Protein AF-A0A371HAI3-F1 (afdb_monomer_lite)

Structure (mmCIF, N/CA/C/O backbone):
data_AF-A0A371HAI3-F1
#
_entry.id   AF-A0A371HAI3-F1
#
loop_
_atom_site.group_PDB
_atom_site.id
_atom_site.type_symbol
_atom_site.label_atom_id
_atom_site.label_alt_id
_atom_site.label_comp_id
_atom_site.label_asym_id
_atom_site.label_entity_id
_atom_site.label_seq_id
_atom_site.pdbx_PDB_ins_code
_atom_site.Cartn_x
_atom_site.Cartn_y
_atom_site.Cartn_z
_atom_site.occupancy
_atom_site.B_iso_or_equiv
_atom_site.auth_seq_id
_atom_site.auth_comp_id
_atom_site.auth_asym_id
_atom_site.auth_atom_id
_atom_site.pdbx_PDB_model_num
ATOM 1 N N . MET A 1 1 ? 4.760 -10.031 -5.262 1.00 70.12 1 MET A N 1
ATOM 2 C CA . MET A 1 1 ? 5.614 -10.524 -6.357 1.00 70.12 1 MET A CA 1
ATOM 3 C C . MET A 1 1 ? 6.329 -11.767 -5.871 1.00 70.12 1 MET A C 1
ATOM 5 O O . MET A 1 1 ? 6.847 -11.722 -4.763 1.00 70.12 1 MET A O 1
ATOM 9 N N . TYR A 1 2 ? 6.320 -12.863 -6.625 1.00 81.19 2 TYR A N 1
ATOM 10 C CA . TYR A 1 2 ? 7.180 -14.003 -6.314 1.00 81.19 2 TYR A CA 1
ATOM 11 C C . TYR A 1 2 ? 8.569 -13.732 -6.906 1.00 81.19 2 TYR A C 1
ATOM 13 O O . TYR A 1 2 ? 8.657 -13.249 -8.032 1.00 81.19 2 TYR A O 1
ATOM 21 N N . LEU A 1 3 ? 9.647 -13.988 -6.159 1.00 77.94 3 LEU A N 1
ATOM 22 C CA . LEU A 1 3 ? 11.020 -13.666 -6.589 1.00 77.94 3 LEU A CA 1
ATOM 23 C C . LEU A 1 3 ? 11.394 -14.332 -7.924 1.00 77.94 3 LEU A C 1
ATOM 25 O O . LEU A 1 3 ? 12.112 -13.737 -8.721 1.00 77.94 3 LEU A O 1
ATOM 29 N N . LEU A 1 4 ? 10.844 -15.517 -8.210 1.00 83.44 4 LEU A N 1
ATOM 30 C CA . LEU A 1 4 ? 11.064 -16.219 -9.479 1.00 83.44 4 LEU A CA 1
ATOM 31 C C . LEU A 1 4 ? 10.358 -15.557 -10.675 1.00 83.44 4 LEU A C 1
ATOM 33 O O . LEU A 1 4 ? 10.695 -15.860 -11.810 1.00 83.44 4 LEU A O 1
ATOM 37 N N . ASP A 1 5 ? 9.401 -14.654 -10.440 1.00 84.69 5 ASP A N 1
ATOM 38 C CA . ASP A 1 5 ? 8.728 -13.890 -11.496 1.00 84.69 5 ASP A CA 1
ATOM 39 C C . ASP A 1 5 ? 9.457 -12.576 -11.833 1.00 84.69 5 ASP A C 1
ATOM 41 O O . ASP A 1 5 ? 9.047 -11.867 -12.751 1.00 84.69 5 ASP A O 1
ATOM 45 N N . ALA A 1 6 ? 10.533 -12.228 -11.114 1.00 83.75 6 ALA A N 1
ATOM 46 C CA . ALA A 1 6 ? 11.291 -10.993 -11.337 1.00 83.75 6 ALA A CA 1
ATOM 47 C C . ALA A 1 6 ? 11.880 -10.910 -12.745 1.00 83.75 6 ALA A C 1
ATOM 49 O O . ALA A 1 6 ? 11.759 -9.877 -13.408 1.00 83.75 6 ALA A O 1
ATOM 50 N N . ASN A 1 7 ? 12.398 -12.023 -13.259 1.00 82.25 7 ASN A N 1
ATOM 51 C CA . ASN A 1 7 ? 12.908 -12.125 -14.625 1.00 82.25 7 ASN A CA 1
ATOM 52 C C . ASN A 1 7 ? 11.844 -11.835 -15.707 1.00 82.25 7 ASN A C 1
ATOM 54 O O . ASN A 1 7 ? 12.199 -11.391 -16.793 1.00 82.25 7 ASN A O 1
ATOM 58 N N . LYS A 1 8 ? 10.546 -12.013 -15.420 1.00 84.81 8 LYS A N 1
ATOM 59 C CA . LYS A 1 8 ? 9.439 -11.697 -16.347 1.00 84.81 8 LYS A CA 1
ATOM 60 C C . LYS A 1 8 ? 9.171 -10.196 -16.468 1.00 84.81 8 LYS A C 1
ATOM 62 O O . LYS A 1 8 ? 8.421 -9.777 -17.341 1.00 84.81 8 LYS A O 1
ATOM 67 N N . THR A 1 9 ? 9.769 -9.390 -15.592 1.00 82.50 9 THR A N 1
ATOM 68 C CA . THR A 1 9 ? 9.706 -7.920 -15.623 1.00 82.50 9 THR A CA 1
ATOM 69 C C . THR A 1 9 ? 10.972 -7.294 -16.207 1.00 82.50 9 THR A C 1
ATOM 71 O O . THR A 1 9 ? 11.226 -6.106 -16.003 1.00 82.50 9 THR A O 1
ATOM 74 N N . ALA A 1 10 ? 11.788 -8.099 -16.893 1.00 84.81 10 ALA A N 1
ATOM 75 C CA . ALA A 1 10 ? 13.040 -7.646 -17.461 1.00 84.81 10 ALA A CA 1
ATOM 76 C C . ALA A 1 10 ? 12.828 -6.591 -18.560 1.00 84.81 10 ALA A C 1
ATOM 78 O O . ALA A 1 10 ? 11.934 -6.719 -19.396 1.00 84.81 10 ALA A O 1
ATOM 79 N N . PHE A 1 11 ? 13.676 -5.566 -18.570 1.00 84.06 11 PHE A N 1
ATOM 80 C CA . PHE A 1 11 ? 13.732 -4.542 -19.605 1.00 84.06 11 PHE A CA 1
ATOM 81 C C . PHE A 1 11 ? 15.179 -4.300 -20.037 1.00 84.06 11 PHE A C 1
ATOM 83 O O . PHE A 1 11 ? 16.123 -4.431 -19.253 1.00 84.06 11 PHE A O 1
ATOM 90 N N . MET A 1 12 ? 15.354 -3.953 -21.309 1.00 87.62 12 MET A N 1
ATOM 91 C CA . MET A 1 12 ? 16.659 -3.606 -21.861 1.00 87.62 12 MET A CA 1
ATOM 92 C C . MET A 1 12 ? 16.926 -2.124 -21.595 1.00 87.62 12 MET A C 1
ATOM 94 O O . MET A 1 12 ? 16.138 -1.270 -21.996 1.00 87.62 12 MET A O 1
ATOM 98 N N . ALA A 1 13 ? 18.031 -1.819 -20.921 1.00 81.81 13 ALA A N 1
ATOM 99 C CA . ALA A 1 13 ? 18.661 -0.508 -21.030 1.00 81.81 13 ALA A CA 1
ATOM 100 C C . ALA A 1 13 ? 19.767 -0.604 -22.091 1.00 81.81 13 ALA A C 1
ATOM 102 O O . ALA A 1 13 ? 20.131 -1.711 -22.480 1.00 81.81 13 ALA A O 1
ATOM 103 N N . ASN A 1 14 ? 20.298 0.524 -22.569 1.00 82.44 14 ASN A N 1
ATOM 104 C CA . ASN A 1 14 ? 21.356 0.563 -23.589 1.00 82.44 14 ASN A CA 1
ATOM 105 C C . ASN A 1 14 ? 22.572 -0.299 -23.166 1.00 82.44 14 ASN A C 1
ATOM 107 O O . ASN A 1 14 ? 23.460 0.182 -22.465 1.00 82.44 14 ASN A O 1
ATOM 111 N N . GLY A 1 15 ? 22.586 -1.580 -23.553 1.00 83.00 15 GLY A N 1
ATOM 112 C CA . GLY A 1 15 ? 23.526 -2.604 -23.089 1.00 83.00 15 GLY A CA 1
ATOM 113 C C . GLY A 1 15 ? 22.862 -3.693 -22.220 1.00 83.00 15 GLY A C 1
ATOM 114 O O . GLY A 1 15 ? 22.339 -4.662 -22.772 1.00 83.00 15 GLY A O 1
ATOM 115 N N . PRO A 1 16 ? 22.930 -3.614 -20.878 1.00 87.88 16 PRO A N 1
ATOM 116 C CA . PRO A 1 16 ? 22.494 -4.693 -19.988 1.00 87.88 16 PRO A CA 1
ATOM 117 C C . PRO A 1 16 ? 20.967 -4.815 -19.839 1.00 87.88 16 PRO A C 1
ATOM 119 O O . PRO A 1 16 ? 20.214 -3.841 -19.896 1.00 87.88 16 PRO A O 1
ATOM 122 N N . THR A 1 17 ? 20.513 -6.047 -19.590 1.00 87.75 17 THR A N 1
ATOM 123 C CA . THR A 1 17 ? 19.120 -6.348 -19.229 1.00 87.75 17 THR A CA 1
ATOM 124 C C . THR A 1 17 ? 18.954 -6.245 -17.717 1.00 87.75 17 THR A C 1
ATOM 126 O O . THR A 1 17 ? 19.647 -6.932 -16.967 1.00 87.75 17 THR A O 1
ATOM 129 N N . TYR A 1 18 ? 18.021 -5.410 -17.271 1.00 86.44 18 TYR A N 1
ATOM 130 C CA . TYR A 1 18 ? 17.678 -5.243 -15.862 1.00 86.44 18 TYR A CA 1
ATOM 131 C C . TYR A 1 18 ? 16.330 -5.878 -15.569 1.00 86.44 18 TYR A C 1
ATOM 133 O O . TYR A 1 18 ? 15.469 -5.938 -16.438 1.00 86.44 18 TYR A O 1
ATOM 141 N N . TYR A 1 19 ? 16.124 -6.314 -14.333 1.00 87.75 19 TYR A N 1
ATOM 142 C CA . TYR A 1 19 ? 14.827 -6.763 -13.840 1.00 87.75 19 TYR A CA 1
ATOM 143 C C . TYR A 1 19 ? 14.497 -6.049 -12.535 1.00 87.75 19 TYR A C 1
ATOM 145 O O . TYR A 1 19 ? 15.389 -5.657 -11.779 1.00 87.75 19 TYR A O 1
ATOM 153 N N . TYR A 1 20 ? 13.209 -5.881 -12.255 1.00 86.06 20 TYR A N 1
ATOM 154 C CA . TYR A 1 20 ? 12.789 -5.281 -11.002 1.00 86.06 20 TYR A CA 1
ATOM 155 C C . TYR A 1 20 ? 12.765 -6.329 -9.885 1.00 86.06 20 TYR A C 1
ATOM 157 O O . TYR A 1 20 ? 12.098 -7.356 -9.989 1.00 86.06 20 TYR A O 1
ATOM 165 N N . GLN A 1 21 ? 13.474 -6.052 -8.789 1.00 82.50 21 GLN A N 1
ATOM 166 C CA . GLN A 1 21 ? 13.442 -6.885 -7.580 1.00 82.50 21 GLN A CA 1
ATOM 167 C C . GLN A 1 21 ? 12.112 -6.751 -6.816 1.00 82.50 21 GLN A C 1
ATOM 169 O O . GLN A 1 21 ? 11.687 -7.670 -6.118 1.00 82.50 21 GLN A O 1
ATOM 174 N N . TYR A 1 22 ? 11.441 -5.609 -6.975 1.00 83.12 22 TYR A N 1
ATOM 175 C CA . TYR A 1 22 ? 10.151 -5.294 -6.366 1.00 83.12 22 TYR A CA 1
ATOM 176 C C . TYR A 1 22 ? 9.140 -4.897 -7.439 1.00 83.12 22 TYR A C 1
ATOM 178 O O . TYR A 1 22 ? 9.513 -4.496 -8.535 1.00 83.12 22 TYR A O 1
ATOM 186 N N . MET A 1 23 ? 7.848 -4.976 -7.122 1.00 87.88 23 MET A N 1
ATOM 187 C CA . MET A 1 23 ? 6.782 -4.595 -8.054 1.00 87.88 23 MET A CA 1
ATOM 188 C C . MET A 1 23 ? 6.984 -3.142 -8.534 1.00 87.88 23 MET A C 1
ATOM 190 O O . MET A 1 23 ? 6.943 -2.222 -7.718 1.00 87.88 23 MET A O 1
ATOM 194 N N . SER A 1 24 ? 7.192 -2.925 -9.835 1.00 83.44 24 SER A N 1
ATOM 195 C CA . SER A 1 24 ? 7.328 -1.581 -10.414 1.00 83.44 24 SER A CA 1
ATOM 196 C C . SER A 1 24 ? 5.960 -0.959 -10.698 1.00 83.44 24 SER A C 1
ATOM 198 O O . SER A 1 24 ? 5.017 -1.665 -11.040 1.00 83.44 24 SER A O 1
ATOM 200 N N . PHE A 1 25 ? 5.837 0.368 -10.599 1.00 78.38 25 PHE A N 1
ATOM 201 C CA . PHE A 1 25 ? 4.552 1.085 -10.689 1.00 78.38 25 PHE A CA 1
ATOM 202 C C . PHE A 1 25 ? 3.790 0.920 -12.018 1.00 78.38 25 PHE A C 1
ATOM 204 O O . PHE A 1 25 ? 2.592 1.184 -12.065 1.00 78.38 25 PHE A O 1
ATOM 211 N N . GLY A 1 26 ? 4.453 0.464 -13.085 1.00 82.19 26 GLY A N 1
ATOM 212 C CA . GLY A 1 26 ? 3.850 0.263 -14.408 1.00 82.19 26 GLY A CA 1
ATOM 213 C C . GLY A 1 26 ? 3.098 -1.061 -14.594 1.00 82.19 26 GLY A C 1
ATOM 214 O O . GLY A 1 26 ? 2.501 -1.277 -15.648 1.00 82.19 26 GLY A O 1
ATOM 215 N N . LEU A 1 27 ? 3.115 -1.970 -13.613 1.00 84.62 27 LEU A N 1
ATOM 216 C CA . LEU A 1 27 ? 2.431 -3.261 -13.727 1.00 84.62 27 LEU A CA 1
ATOM 217 C C . LEU A 1 27 ? 0.941 -3.143 -13.352 1.00 84.62 27 LEU A C 1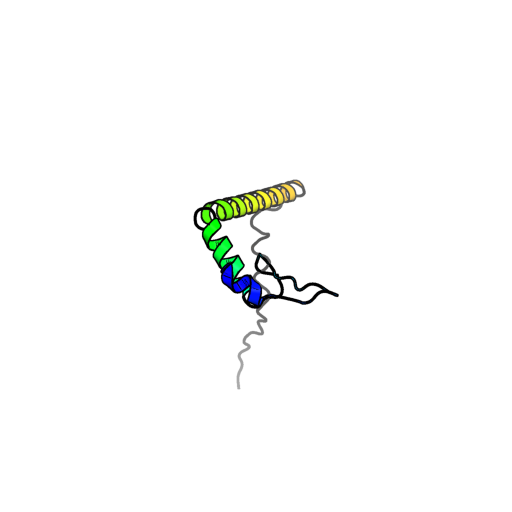
ATOM 219 O O . LEU A 1 27 ? 0.579 -2.603 -12.306 1.00 84.62 27 LEU A O 1
ATOM 223 N N . LYS A 1 28 ? 0.061 -3.740 -14.167 1.00 86.94 28 LYS A N 1
ATOM 224 C CA . LYS A 1 28 ? -1.412 -3.681 -14.008 1.00 86.94 28 LYS A CA 1
ATOM 225 C C . LYS A 1 28 ? -1.928 -4.170 -12.646 1.00 86.94 28 LYS A C 1
ATOM 227 O O . LYS A 1 28 ? -3.007 -3.790 -12.210 1.00 86.94 28 LYS A O 1
ATOM 232 N N . ASN A 1 29 ? -1.172 -5.033 -11.977 1.00 84.50 29 ASN A N 1
ATOM 233 C CA . ASN A 1 29 ? -1.528 -5.684 -10.715 1.00 84.50 29 ASN A CA 1
ATOM 234 C C . ASN A 1 29 ? -0.903 -5.017 -9.474 1.00 84.50 29 ASN A C 1
ATOM 236 O O . ASN A 1 29 ? -1.085 -5.516 -8.358 1.00 84.50 29 ASN A O 1
ATOM 240 N N . VAL A 1 30 ? -0.182 -3.903 -9.633 1.00 87.88 30 VAL A N 1
ATOM 241 C CA . VAL A 1 30 ? 0.499 -3.209 -8.526 1.00 87.88 30 VAL A CA 1
ATOM 242 C C . VAL A 1 30 ? -0.478 -2.703 -7.487 1.00 87.88 30 VAL A C 1
ATOM 244 O O . VAL A 1 30 ? -0.272 -2.970 -6.306 1.00 87.88 30 VAL A O 1
ATOM 247 N N . GLY A 1 31 ? -1.560 -2.049 -7.915 1.00 88.31 31 GLY A N 1
ATOM 248 C CA . GLY A 1 31 ? -2.563 -1.500 -7.001 1.00 88.31 31 GLY A CA 1
ATOM 249 C C . GLY A 1 31 ? -3.129 -2.572 -6.071 1.00 88.31 31 GLY A C 1
ATOM 250 O O . GLY A 1 31 ? -3.040 -2.445 -4.854 1.00 88.31 31 GLY A O 1
ATOM 251 N N . ALA A 1 32 ? -3.595 -3.686 -6.639 1.00 90.19 32 ALA A N 1
ATOM 252 C CA . ALA A 1 32 ? -4.140 -4.802 -5.867 1.00 90.19 32 ALA A CA 1
ATOM 253 C C . ALA A 1 32 ? -3.091 -5.482 -4.965 1.00 90.19 32 ALA A C 1
ATOM 255 O O . ALA A 1 32 ? -3.402 -5.909 -3.854 1.00 90.19 32 ALA A O 1
ATOM 256 N N . THR A 1 33 ? -1.840 -5.590 -5.425 1.00 90.00 33 THR A N 1
ATOM 257 C CA . THR A 1 33 ? -0.753 -6.199 -4.639 1.00 90.00 33 THR A CA 1
ATOM 258 C C . THR A 1 33 ? -0.381 -5.328 -3.443 1.00 90.00 33 THR A C 1
ATOM 260 O O . THR A 1 33 ? -0.210 -5.842 -2.339 1.00 90.00 33 THR A O 1
ATOM 263 N N . TYR A 1 34 ? -0.285 -4.015 -3.650 1.00 87.81 34 TYR A N 1
ATOM 264 C CA . TYR A 1 34 ? 0.027 -3.055 -2.600 1.00 87.81 34 TYR A CA 1
ATOM 265 C C . TYR A 1 34 ? -1.115 -2.933 -1.594 1.00 87.81 34 TYR A C 1
ATOM 267 O O . TYR A 1 34 ? -0.865 -2.978 -0.396 1.00 87.81 34 TYR A O 1
ATOM 275 N N . GLN A 1 35 ? -2.362 -2.874 -2.070 1.00 89.69 35 GLN A N 1
ATOM 276 C CA . GLN A 1 35 ? -3.548 -2.907 -1.214 1.00 89.69 35 GLN A CA 1
ATOM 277 C C . GLN A 1 35 ? -3.538 -4.144 -0.316 1.00 89.69 35 GLN A C 1
ATOM 279 O O . GLN A 1 35 ? -3.525 -3.995 0.894 1.00 89.69 35 GLN A O 1
ATOM 284 N N . ARG A 1 36 ? -3.389 -5.355 -0.873 1.00 90.44 36 ARG A N 1
ATOM 285 C CA . ARG A 1 36 ? -3.309 -6.590 -0.070 1.00 90.44 36 ARG A CA 1
ATOM 286 C C . ARG A 1 36 ? -2.150 -6.599 0.929 1.00 90.44 36 ARG A C 1
ATOM 288 O O . ARG A 1 36 ? -2.274 -7.195 1.997 1.00 90.44 36 ARG A O 1
ATOM 295 N N . LEU A 1 37 ? -1.004 -6.012 0.579 1.00 87.50 37 LEU A N 1
ATOM 296 C CA . LEU A 1 37 ? 0.131 -5.891 1.495 1.00 87.50 37 LEU A CA 1
ATOM 297 C C . LEU A 1 37 ? -0.205 -4.942 2.646 1.00 87.50 37 LEU A C 1
ATOM 299 O O . LEU A 1 37 ? 0.008 -5.294 3.802 1.00 87.50 37 LEU A O 1
ATOM 303 N N . MET A 1 38 ? -0.762 -3.775 2.332 1.00 83.94 38 MET A N 1
ATOM 304 C CA . MET A 1 38 ? -1.167 -2.793 3.331 1.00 83.94 38 MET A CA 1
ATOM 305 C C . MET A 1 38 ? -2.297 -3.311 4.212 1.00 83.94 38 MET A C 1
ATOM 307 O O . MET A 1 38 ? -2.237 -3.143 5.427 1.00 83.94 38 MET A O 1
ATOM 311 N N . ASP A 1 39 ? -3.247 -4.043 3.640 1.00 86.12 39 ASP A N 1
ATOM 312 C CA . ASP A 1 39 ? -4.303 -4.712 4.387 1.00 86.12 39 ASP A CA 1
ATOM 313 C C . ASP A 1 39 ? -3.714 -5.682 5.409 1.00 86.12 39 ASP A C 1
ATOM 315 O O . ASP A 1 39 ? -4.170 -5.682 6.545 1.00 86.12 39 ASP A O 1
ATOM 319 N N . LYS A 1 40 ? -2.675 -6.456 5.052 1.00 85.56 40 LYS A N 1
ATOM 320 C CA . LYS A 1 40 ? -1.977 -7.391 5.959 1.00 85.56 40 LYS A CA 1
ATOM 321 C C . LYS A 1 40 ? -1.137 -6.692 7.027 1.00 85.56 40 LYS A C 1
ATOM 323 O O . LYS A 1 40 ? -1.180 -7.074 8.191 1.00 85.56 40 LYS A O 1
ATOM 328 N N . VAL A 1 41 ? -0.360 -5.683 6.640 1.00 84.06 41 VAL A N 1
ATOM 329 C CA . VAL A 1 41 ? 0.510 -4.933 7.563 1.00 84.06 41 VAL A CA 1
ATOM 330 C C . VAL A 1 41 ? -0.328 -4.179 8.588 1.00 84.06 41 VAL A C 1
ATOM 332 O O . VAL A 1 41 ? 0.008 -4.134 9.771 1.00 84.06 41 VAL A O 1
ATOM 335 N N . PHE A 1 42 ? -1.454 -3.626 8.150 1.00 78.06 42 PHE A N 1
ATOM 336 C CA . PHE A 1 42 ? -2.306 -2.821 8.999 1.00 78.06 42 PHE A CA 1
ATOM 337 C C . PHE A 1 42 ? -3.550 -3.555 9.504 1.00 78.06 42 PHE A C 1
ATOM 339 O O . PHE A 1 42 ? -4.347 -2.920 10.186 1.00 78.06 42 PHE A O 1
ATOM 346 N N . THR A 1 43 ? -3.716 -4.867 9.286 1.00 79.19 43 THR A N 1
ATOM 347 C CA . THR A 1 43 ? -4.934 -5.598 9.711 1.00 79.19 43 THR A CA 1
ATOM 348 C C . THR A 1 43 ? -5.255 -5.352 11.188 1.00 79.19 43 THR A C 1
ATOM 350 O O . THR A 1 43 ? -6.392 -5.0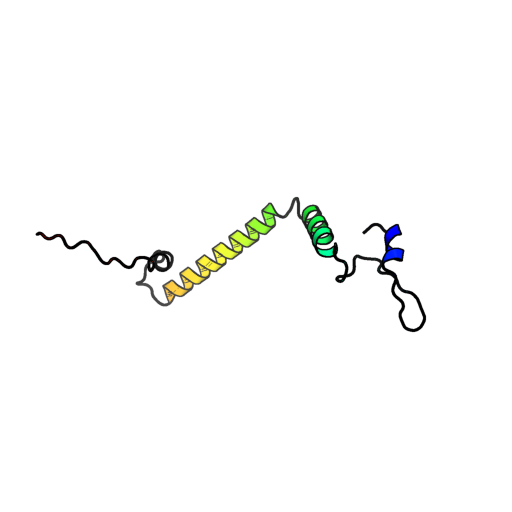56 11.547 1.00 79.19 43 THR A O 1
ATOM 353 N N . ASN A 1 44 ? -4.224 -5.365 12.037 1.00 77.56 44 ASN A N 1
ATOM 354 C CA . ASN A 1 44 ? -4.356 -5.182 13.486 1.00 77.56 44 ASN A CA 1
ATOM 355 C C . ASN A 1 44 ? -4.324 -3.710 13.931 1.00 77.56 44 ASN A C 1
ATOM 357 O O . ASN A 1 44 ? -4.646 -3.391 15.073 1.00 77.56 44 ASN A O 1
ATOM 361 N N . HIS A 1 45 ? -3.941 -2.800 13.038 1.00 70.56 45 HIS A N 1
ATOM 362 C CA . HIS A 1 45 ? -3.690 -1.396 13.352 1.00 70.56 45 HIS A CA 1
ATOM 363 C C . HIS A 1 45 ? -4.663 -0.436 12.650 1.00 70.56 45 HIS A C 1
ATOM 365 O O . HIS A 1 45 ? -4.734 0.723 13.050 1.00 70.56 45 HIS A O 1
ATOM 371 N N . ILE A 1 46 ? -5.447 -0.885 11.661 1.00 72.25 46 ILE A N 1
ATOM 372 C CA . ILE A 1 46 ? -6.431 -0.079 10.916 1.00 72.25 46 ILE A CA 1
ATOM 373 C C . ILE A 1 46 ? -7.471 0.504 11.863 1.00 72.25 46 ILE A C 1
ATOM 375 O O . ILE A 1 46 ? -7.731 1.700 11.810 1.00 72.25 46 ILE A O 1
ATOM 379 N N . SER A 1 47 ? -8.024 -0.305 12.770 1.00 66.88 47 SER A N 1
ATOM 380 C CA . SER A 1 47 ? -9.048 0.165 13.713 1.00 66.88 47 SER A CA 1
ATOM 381 C C . SER A 1 47 ? -8.510 1.281 14.609 1.00 66.88 47 SER A C 1
ATOM 383 O O . SER A 1 47 ? -9.152 2.316 14.769 1.00 66.88 47 SER A O 1
ATOM 385 N N . ASN A 1 48 ? -7.291 1.122 15.128 1.00 75.94 48 ASN A N 1
ATOM 386 C CA . ASN A 1 48 ? -6.686 2.105 16.022 1.00 75.94 48 ASN A CA 1
ATOM 387 C C . ASN A 1 48 ? -6.222 3.359 15.269 1.00 75.94 48 ASN A C 1
ATOM 389 O O . ASN A 1 48 ? -6.491 4.464 15.725 1.00 75.94 48 ASN A O 1
ATOM 393 N N . ASN A 1 49 ? -5.613 3.220 14.088 1.00 74.19 49 ASN A N 1
ATOM 394 C CA . ASN A 1 49 ? -5.180 4.369 13.287 1.00 74.19 49 ASN A CA 1
ATOM 395 C C . ASN A 1 49 ? -6.360 5.148 12.691 1.00 74.19 49 ASN A C 1
ATOM 397 O O . ASN A 1 49 ? -6.343 6.376 12.708 1.00 74.19 49 ASN A O 1
ATOM 401 N N . LEU A 1 50 ? -7.420 4.472 12.232 1.00 78.25 50 LEU A N 1
ATOM 402 C CA . LEU A 1 50 ? -8.654 5.140 11.806 1.00 78.25 50 LEU A CA 1
ATOM 403 C C . LEU A 1 50 ? -9.339 5.844 12.976 1.00 78.25 50 LEU A C 1
ATOM 405 O O . LEU A 1 50 ? -9.817 6.962 12.800 1.00 78.25 50 LEU A O 1
ATOM 409 N N . LYS A 1 51 ? -9.363 5.238 14.172 1.00 77.44 51 LYS A N 1
ATOM 410 C CA . LYS A 1 51 ? -9.879 5.892 15.384 1.00 77.44 51 LYS A CA 1
ATOM 411 C C . LYS A 1 51 ? -9.073 7.137 15.726 1.00 77.44 51 LYS A C 1
ATOM 413 O O . LYS A 1 51 ? -9.682 8.181 15.914 1.00 77.44 51 LYS A O 1
ATOM 418 N N . VAL A 1 52 ? -7.741 7.063 15.744 1.00 82.75 52 VAL A N 1
ATOM 419 C CA . VAL A 1 52 ? -6.871 8.222 16.006 1.00 82.75 52 VAL A CA 1
ATOM 420 C C . VAL A 1 52 ? -7.075 9.304 14.948 1.00 82.75 52 VAL A C 1
ATOM 422 O O . VAL A 1 52 ? -7.232 10.463 15.306 1.00 82.75 52 VAL A O 1
ATOM 425 N N . TYR A 1 53 ? -7.178 8.950 13.664 1.00 81.06 53 TYR A N 1
ATOM 426 C CA . TYR A 1 53 ? -7.471 9.914 12.602 1.00 81.06 53 TYR A CA 1
ATOM 427 C C . TYR A 1 53 ? -8.857 10.555 12.758 1.00 81.06 53 TYR A C 1
ATOM 429 O O . TYR A 1 53 ? -8.998 11.767 12.610 1.00 81.06 53 TYR A O 1
ATOM 437 N N . MET A 1 54 ? -9.891 9.772 13.081 1.00 83.00 54 MET A N 1
ATOM 438 C CA . MET A 1 54 ? -11.236 10.297 13.325 1.00 83.00 54 MET A CA 1
ATOM 439 C C . MET A 1 54 ? -11.291 11.175 14.575 1.00 83.00 54 MET A C 1
ATOM 441 O O . MET A 1 54 ? -11.974 12.192 14.545 1.00 83.00 54 MET A O 1
ATOM 445 N N . VAL A 1 55 ? -10.597 10.799 15.651 1.00 85.44 55 VAL A N 1
ATOM 446 C CA . VAL A 1 55 ? -10.477 11.594 16.881 1.00 85.44 55 VAL A CA 1
ATOM 447 C C . VAL A 1 55 ? -9.743 12.890 16.575 1.00 85.44 55 VAL A C 1
ATOM 449 O O . VAL A 1 55 ? -10.320 13.946 16.766 1.00 85.44 55 VAL A O 1
ATOM 452 N N . LEU A 1 56 ? -8.572 12.834 15.941 1.00 88.19 56 LEU A N 1
ATOM 453 C CA . LEU A 1 56 ? -7.826 14.021 15.530 1.00 88.19 56 LEU A CA 1
ATOM 454 C C . LEU A 1 56 ? -8.659 14.928 14.615 1.00 88.19 56 LEU A C 1
ATOM 456 O O . LEU A 1 56 ? -8.655 16.142 14.767 1.00 88.19 56 LEU A O 1
ATOM 460 N N . ARG A 1 57 ? -9.418 14.355 13.675 1.00 88.62 57 ARG A N 1
ATOM 461 C CA . ARG A 1 57 ? -10.303 15.111 12.778 1.00 88.62 57 ARG A CA 1
ATOM 462 C C . ARG A 1 57 ? -11.489 15.732 13.518 1.00 88.62 57 ARG A C 1
ATOM 464 O O . ARG A 1 57 ? -11.913 16.825 13.143 1.00 88.62 57 ARG A O 1
ATOM 471 N N . ARG A 1 58 ? -12.046 15.051 14.525 1.00 86.88 58 ARG A N 1
ATOM 472 C CA . ARG A 1 58 ? -13.109 15.585 15.392 1.00 86.88 58 ARG A CA 1
ATOM 473 C C . ARG A 1 58 ? -12.568 16.692 16.286 1.00 86.88 58 ARG A C 1
ATOM 475 O O . ARG A 1 58 ? -13.173 17.754 16.315 1.00 86.88 58 ARG A O 1
ATOM 482 N N . ASP A 1 59 ? -11.415 16.482 16.904 1.00 88.69 59 ASP A N 1
ATOM 483 C CA . ASP A 1 59 ? -10.743 17.451 17.768 1.00 88.69 59 ASP A CA 1
ATOM 484 C C . ASP A 1 59 ? -10.339 18.695 16.980 1.00 88.69 59 ASP A C 1
ATOM 486 O O . ASP A 1 59 ? -10.573 19.814 17.423 1.00 88.69 59 ASP A O 1
ATOM 490 N N . LEU A 1 60 ? -9.801 18.522 15.767 1.00 88.56 60 LEU A N 1
ATOM 491 C CA . LEU A 1 60 ? -9.524 19.634 14.862 1.00 88.56 60 LEU A CA 1
ATOM 492 C C . LEU A 1 60 ? -10.812 20.373 14.509 1.00 88.56 60 LEU A C 1
ATOM 494 O O . LEU A 1 60 ? -10.851 21.588 14.661 1.00 88.56 60 LEU A O 1
ATOM 498 N N . ARG A 1 61 ? -11.876 19.670 14.098 1.00 85.38 61 ARG A N 1
ATOM 499 C CA . ARG A 1 61 ? -13.170 20.296 13.782 1.00 85.38 61 ARG A CA 1
ATOM 500 C C . ARG A 1 61 ? -13.706 21.105 14.966 1.00 85.38 61 ARG A C 1
ATOM 502 O O . ARG A 1 61 ? -13.987 22.280 14.792 1.00 85.38 61 ARG A O 1
ATOM 509 N N . GLN A 1 62 ? -13.742 20.523 16.162 1.00 83.06 62 GLN A N 1
ATOM 510 C CA . GLN A 1 62 ? -14.177 21.217 17.375 1.00 83.06 62 GLN A CA 1
ATOM 511 C C . GLN A 1 62 ? -13.277 22.409 17.715 1.00 83.06 62 GLN A C 1
ATOM 513 O O . GLN A 1 62 ? -13.770 23.454 18.126 1.00 83.06 62 GLN A O 1
ATOM 518 N N . LYS A 1 63 ? -11.961 22.290 17.511 1.00 83.25 63 LYS A N 1
ATOM 519 C CA . LYS A 1 63 ? -11.012 23.391 17.710 1.00 83.25 63 LYS A CA 1
ATOM 520 C C . LYS A 1 63 ? -11.260 24.544 16.736 1.00 83.25 63 LYS A C 1
ATOM 522 O O . LYS A 1 63 ? -11.160 25.696 17.148 1.00 83.25 63 LYS A O 1
ATOM 527 N N . TYR A 1 64 ? -11.590 24.256 15.478 1.00 80.12 64 TYR A N 1
ATOM 528 C CA . TYR A 1 64 ? -11.986 25.276 14.504 1.00 80.12 64 TYR A CA 1
ATOM 529 C C . TYR A 1 64 ? -13.348 25.888 14.848 1.00 80.12 64 TYR A C 1
ATOM 531 O O . TYR A 1 64 ? -13.455 27.109 14.848 1.00 80.12 64 TYR A O 1
ATOM 539 N N . ASP A 1 65 ? -14.339 25.078 15.229 1.00 81.25 65 ASP A N 1
ATOM 540 C CA . ASP A 1 65 ? -15.665 25.558 15.640 1.00 81.25 65 ASP A CA 1
ATOM 541 C C . ASP A 1 65 ? -15.566 26.477 16.875 1.00 81.25 65 ASP A C 1
ATOM 543 O O . ASP A 1 65 ? -16.147 27.557 16.897 1.00 81.25 65 ASP A O 1
ATOM 547 N N . MET A 1 66 ? -14.757 26.114 17.881 1.00 79.94 66 MET A N 1
ATOM 548 C CA . MET A 1 66 ? -14.492 26.960 19.055 1.00 79.94 66 MET A CA 1
ATOM 549 C C . MET A 1 66 ? -13.778 28.265 18.702 1.00 79.94 66 MET A C 1
ATOM 551 O O . MET A 1 66 ? -14.113 29.304 19.265 1.00 79.94 66 MET A O 1
ATOM 555 N N . ARG A 1 67 ? -12.799 28.232 17.787 1.00 77.75 67 ARG A N 1
ATOM 556 C CA . ARG A 1 67 ? -12.117 29.456 17.343 1.00 77.75 67 ARG A CA 1
ATOM 557 C C . ARG A 1 67 ? -13.065 30.398 16.605 1.00 77.75 67 ARG A C 1
ATOM 559 O O . ARG A 1 67 ? -13.053 31.583 16.898 1.00 77.75 67 ARG A O 1
ATOM 566 N N . LEU A 1 68 ? -13.924 29.868 15.735 1.00 71.38 68 LEU A N 1
ATOM 567 C CA . LEU A 1 68 ? -14.922 30.659 15.008 1.00 71.38 68 LEU A CA 1
ATOM 568 C C . LEU A 1 68 ? -15.976 31.281 15.941 1.00 71.38 68 LEU A C 1
ATOM 57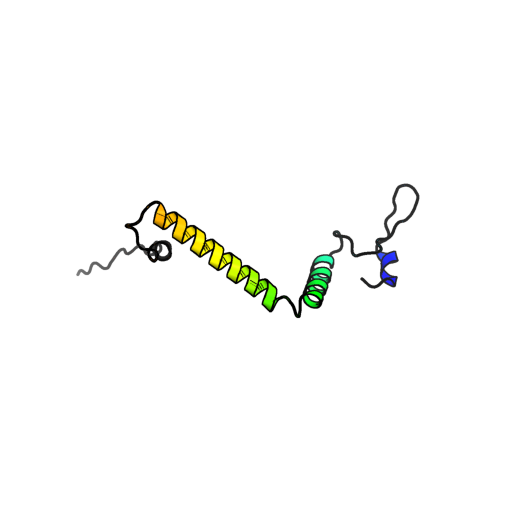0 O O . LEU A 1 68 ? -16.405 32.406 15.710 1.00 71.38 68 LEU A O 1
ATOM 574 N N . ASN A 1 69 ? -16.352 30.589 17.021 1.00 66.00 69 ASN A N 1
ATOM 575 C CA . ASN A 1 69 ? -17.268 31.127 18.035 1.00 66.00 69 ASN A CA 1
ATOM 576 C C . ASN A 1 69 ? -16.623 32.214 18.916 1.00 66.00 69 ASN A C 1
ATOM 578 O O . ASN A 1 69 ? -17.335 33.028 19.496 1.00 66.00 69 ASN A O 1
ATOM 582 N N . LEU A 1 70 ? -15.290 32.245 19.031 1.00 68.69 70 LEU A N 1
ATOM 583 C CA . LEU A 1 70 ? -14.573 33.301 19.757 1.00 68.69 70 LEU A CA 1
ATOM 584 C C . LEU A 1 70 ? -14.588 34.627 18.986 1.00 68.69 70 LEU A C 1
ATOM 586 O O . LEU A 1 70 ? -14.689 35.691 19.591 1.00 68.69 70 LEU A O 1
ATOM 590 N N . ASP A 1 71 ? -14.541 34.542 17.657 1.00 67.81 71 ASP A N 1
ATOM 591 C CA . ASP A 1 71 ? -14.622 35.693 16.759 1.00 67.81 71 ASP A CA 1
ATOM 592 C C . ASP A 1 71 ? -16.068 36.234 16.633 1.00 67.81 71 ASP A C 1
ATOM 594 O O . ASP A 1 71 ? -16.269 37.357 16.170 1.00 67.81 71 ASP A O 1
ATOM 598 N N . ASN A 1 72 ? -17.082 35.470 17.079 1.00 62.72 72 ASN A N 1
ATOM 599 C CA . ASN A 1 72 ? -18.482 35.906 17.171 1.00 62.72 72 ASN A CA 1
ATOM 600 C C . ASN A 1 72 ? -19.268 35.162 18.285 1.00 62.72 72 ASN A C 1
ATOM 602 O O . ASN A 1 72 ? -19.924 34.151 18.015 1.00 62.72 72 ASN A O 1
ATOM 606 N N . PRO A 1 73 ? -19.270 35.672 19.532 1.00 62.28 73 PRO A N 1
ATOM 607 C CA . PRO A 1 73 ? -19.798 34.960 20.703 1.00 62.28 73 PRO A CA 1
ATOM 608 C C . PRO A 1 73 ? -21.329 34.821 20.756 1.00 62.28 73 PRO A C 1
ATOM 610 O O . PRO A 1 73 ? -21.845 34.134 21.634 1.00 62.28 73 PRO A O 1
ATOM 613 N N . ASN A 1 74 ? -22.068 35.452 19.837 1.00 62.97 74 ASN A N 1
ATOM 614 C CA . ASN A 1 74 ? -23.536 35.458 19.836 1.00 62.97 74 ASN A CA 1
ATOM 615 C C . ASN A 1 74 ? -24.168 34.511 18.801 1.00 62.97 74 ASN A C 1
ATOM 617 O O . ASN A 1 74 ? -25.391 34.495 18.665 1.00 62.97 74 ASN A O 1
ATOM 621 N N . GLN A 1 75 ? -23.379 33.721 18.063 1.00 57.72 75 GLN A N 1
ATOM 622 C CA . GLN A 1 75 ? -23.918 32.714 17.143 1.00 57.72 75 GLN A CA 1
ATOM 623 C C . GLN A 1 75 ? -23.779 31.300 17.721 1.00 57.72 75 GLN A C 1
ATOM 625 O O . GLN A 1 75 ? -22.676 30.886 18.073 1.00 57.72 75 GLN A O 1
ATOM 630 N N . PRO A 1 76 ? -24.877 30.529 17.835 1.00 56.34 76 PRO A N 1
ATOM 631 C CA . PRO A 1 76 ? -24.813 29.237 18.487 1.00 56.34 76 PRO A CA 1
ATOM 632 C C . PRO A 1 76 ? -24.237 28.133 17.566 1.00 56.34 76 PRO A C 1
ATOM 634 O O . PRO A 1 76 ? -24.552 28.094 16.371 1.00 56.34 76 PRO A O 1
ATOM 637 N N . PRO A 1 77 ? -23.470 27.161 18.110 1.00 59.97 77 PRO A N 1
ATOM 638 C CA . PRO A 1 77 ? -22.651 26.217 17.327 1.00 59.97 77 PRO A CA 1
ATOM 639 C C . PRO A 1 77 ? -23.416 25.252 16.403 1.00 59.97 77 PRO A C 1
ATOM 641 O O . PRO A 1 77 ? -22.819 24.578 15.568 1.00 59.97 77 PRO A O 1
ATOM 644 N N . HIS A 1 78 ? -24.733 25.124 16.567 1.00 56.72 78 HIS A N 1
ATOM 645 C CA . HIS A 1 78 ? -25.544 24.088 15.921 1.00 56.72 78 HIS A CA 1
ATOM 646 C C . HIS A 1 78 ? -26.142 24.504 14.566 1.00 56.72 78 HIS A C 1
ATOM 648 O O . HIS A 1 78 ? -26.645 23.649 13.838 1.00 56.72 78 HIS A O 1
ATOM 654 N N . LEU A 1 79 ? -26.077 25.787 14.188 1.00 53.34 79 LEU A N 1
ATOM 655 C CA . LEU A 1 79 ? -26.757 26.289 12.984 1.00 53.34 79 LEU A CA 1
ATOM 656 C C . LEU A 1 79 ? -25.943 26.173 11.684 1.00 53.34 79 LEU A C 1
ATOM 658 O O . LEU A 1 79 ? -26.515 26.285 10.601 1.00 53.34 79 LEU A O 1
ATOM 662 N N . LEU A 1 80 ? -24.641 25.870 11.739 1.00 52.91 80 LEU A N 1
ATOM 663 C CA . LEU A 1 80 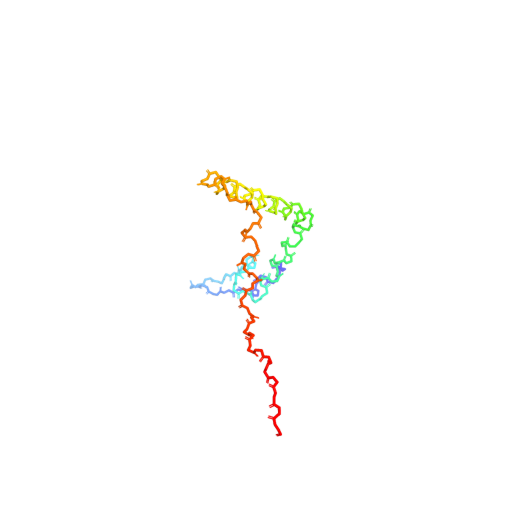? -23.816 25.770 10.523 1.00 52.91 80 LEU A CA 1
ATOM 664 C C . LEU A 1 80 ? -23.983 24.429 9.775 1.00 52.91 80 LEU A C 1
ATOM 666 O O . LEU A 1 80 ? -23.723 24.347 8.575 1.00 52.91 80 LEU A O 1
ATOM 670 N N . GLY A 1 81 ? -24.444 23.376 10.461 1.00 47.50 81 GLY A N 1
ATOM 671 C CA . GLY A 1 81 ? -24.661 22.048 9.869 1.00 47.50 81 GLY A CA 1
ATOM 672 C C . GLY A 1 81 ? -26.018 21.859 9.180 1.00 47.50 81 GLY A C 1
ATOM 673 O O . GLY A 1 81 ? -26.143 20.978 8.333 1.00 47.50 81 GLY A O 1
ATOM 674 N N . ALA A 1 82 ? -27.020 22.679 9.514 1.00 46.66 82 ALA A N 1
ATOM 675 C CA . ALA A 1 82 ? -28.383 22.546 8.991 1.00 46.66 82 ALA A CA 1
ATOM 676 C C . ALA A 1 82 ? -28.617 23.329 7.683 1.00 46.66 82 ALA A C 1
ATOM 678 O O . ALA A 1 82 ? -29.459 22.950 6.875 1.00 46.66 82 ALA A O 1
ATOM 679 N N . ALA A 1 83 ? -27.834 24.378 7.412 1.00 47.91 83 ALA A N 1
ATOM 680 C CA . ALA A 1 83 ? -28.088 25.298 6.297 1.00 47.91 83 ALA A CA 1
ATOM 681 C C . A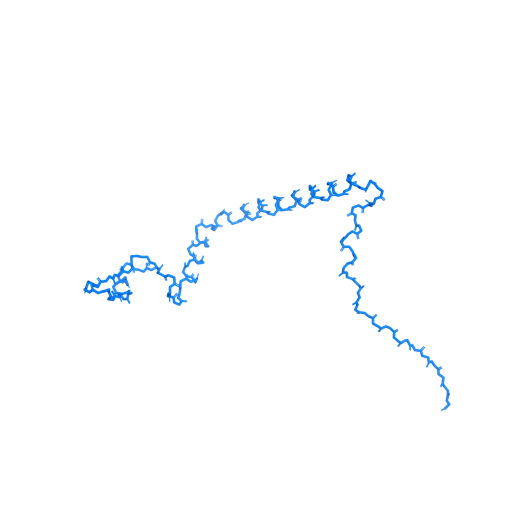LA A 1 83 ? -27.633 24.808 4.900 1.00 47.91 83 ALA A C 1
ATOM 683 O O . ALA A 1 83 ? -27.569 25.600 3.963 1.00 47.91 83 ALA A O 1
ATOM 684 N N . LYS A 1 84 ? -27.307 23.519 4.715 1.00 50.91 84 LYS A N 1
ATOM 685 C CA . LYS A 1 84 ? -26.963 22.952 3.388 1.00 50.91 84 LYS A CA 1
ATOM 686 C C . LYS A 1 84 ? -27.866 21.806 2.931 1.00 50.91 84 LYS A C 1
ATOM 688 O O . LYS A 1 84 ? -27.522 21.096 1.991 1.00 50.91 84 LYS A O 1
ATOM 693 N N . SER A 1 85 ? -29.030 21.637 3.552 1.00 54.00 85 SER A N 1
ATOM 694 C CA . SER A 1 85 ? -30.038 20.680 3.096 1.00 54.00 85 SER A CA 1
ATOM 695 C C . SER A 1 85 ? -31.414 21.335 3.071 1.00 54.00 85 SER A C 1
ATOM 697 O O . SER A 1 85 ? -32.269 20.997 3.871 1.00 54.00 85 SER A O 1
ATOM 699 N N . GLN A 1 86 ? -31.593 22.329 2.195 1.00 48.84 86 GLN A N 1
ATOM 700 C CA . GLN A 1 86 ? -32.894 22.727 1.637 1.00 48.84 86 GLN A CA 1
ATOM 701 C C . GLN A 1 86 ? -32.684 23.821 0.578 1.00 48.84 86 GLN A C 1
ATOM 703 O O . GLN A 1 86 ? -32.616 25.004 0.881 1.00 48.84 86 GLN A O 1
ATOM 708 N N . ALA A 1 87 ? -32.541 23.399 -0.677 1.00 43.38 87 ALA A N 1
ATOM 709 C CA . ALA A 1 87 ? -32.857 24.189 -1.872 1.00 43.38 87 ALA A CA 1
ATOM 710 C C . ALA A 1 87 ? -33.002 23.211 -3.046 1.00 43.38 87 ALA A C 1
ATOM 712 O O . ALA A 1 87 ? -32.186 23.145 -3.960 1.00 43.38 87 ALA A O 1
ATOM 713 N N . GLY A 1 88 ? -34.027 22.373 -2.939 1.00 53.62 88 GLY A N 1
ATOM 714 C CA . GLY A 1 88 ? -34.446 21.416 -3.949 1.00 53.62 88 GLY A CA 1
ATOM 715 C C . GLY A 1 88 ? -35.942 21.175 -3.817 1.00 53.62 88 GLY A C 1
ATOM 716 O O . GLY A 1 88 ? -36.351 20.038 -3.669 1.00 53.62 88 GLY A O 1
ATOM 717 N N . GLN A 1 89 ? -36.741 22.244 -3.797 1.00 49.91 89 GLN A N 1
ATOM 718 C CA . GLN A 1 89 ? -38.189 22.160 -3.969 1.00 49.91 89 GLN A CA 1
ATOM 719 C C . GLN A 1 89 ? -38.672 23.509 -4.522 1.00 49.91 89 GLN A C 1
ATOM 721 O O . GLN A 1 89 ? -38.652 24.516 -3.817 1.00 49.91 89 GLN A O 1
ATOM 726 N N . LYS A 1 90 ? -39.022 23.547 -5.812 1.00 51.06 90 LYS A N 1
ATOM 727 C CA . LYS A 1 90 ? -39.907 24.581 -6.354 1.00 51.06 90 LYS A CA 1
ATOM 728 C C . LYS A 1 90 ? -41.325 24.071 -6.137 1.00 51.06 90 LYS A C 1
ATOM 730 O O . LYS A 1 90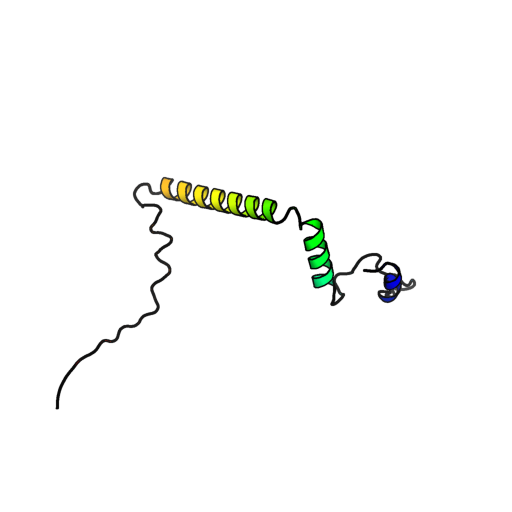 ? -41.662 23.000 -6.634 1.00 51.06 90 LYS A O 1
ATOM 735 N N . ASP A 1 91 ? -42.074 24.813 -5.341 1.00 45.47 91 ASP A N 1
ATOM 736 C CA . ASP A 1 91 ? -43.488 24.620 -5.059 1.00 45.47 91 ASP A CA 1
ATOM 737 C C . ASP A 1 91 ? -44.237 25.624 -5.947 1.00 45.47 91 ASP A C 1
ATOM 739 O O . ASP A 1 91 ? -44.188 26.822 -5.680 1.00 45.47 91 ASP A O 1
ATOM 743 N N . ASP A 1 92 ? -44.877 25.155 -7.019 1.00 48.94 92 ASP A N 1
ATOM 744 C CA . ASP A 1 92 ? -45.919 25.916 -7.714 1.00 48.94 92 ASP A CA 1
ATOM 745 C C . ASP A 1 92 ? -47.232 25.177 -7.412 1.00 48.94 92 ASP A C 1
ATOM 747 O O . ASP A 1 92 ? -47.498 24.095 -7.938 1.00 48.94 92 ASP A O 1
ATOM 751 N N . GLY A 1 93 ? -47.963 25.711 -6.428 1.00 50.38 93 GLY A N 1
ATOM 752 C CA . GLY A 1 93 ? -49.055 25.049 -5.714 1.00 50.38 93 GLY A CA 1
ATOM 753 C C . GLY A 1 93 ? -50.363 24.844 -6.494 1.00 50.38 93 GLY A C 1
ATOM 754 O O . GLY A 1 93 ? -50.463 25.144 -7.684 1.00 50.38 93 GLY A O 1
ATOM 755 N N . PRO A 1 94 ? -51.408 24.330 -5.818 1.00 53.81 94 PRO A N 1
ATOM 756 C CA . PRO A 1 94 ? -52.689 24.047 -6.440 1.00 53.81 94 PRO A CA 1
ATOM 757 C C . PRO A 1 94 ? -53.557 25.309 -6.456 1.00 53.81 94 PRO A C 1
ATOM 759 O O . PRO A 1 94 ? -53.778 25.928 -5.415 1.00 53.81 94 PRO A O 1
ATOM 762 N N . ILE A 1 95 ? -54.123 25.652 -7.614 1.00 50.44 95 ILE A N 1
ATOM 763 C CA . ILE A 1 95 ? -55.280 26.550 -7.674 1.00 50.44 95 ILE A CA 1
ATOM 764 C C . ILE A 1 95 ? -56.431 25.806 -8.346 1.00 50.44 95 ILE A C 1
ATOM 766 O O . ILE A 1 95 ? -56.389 25.448 -9.519 1.00 50.44 95 ILE A O 1
ATOM 770 N N . SER A 1 96 ? -57.424 25.529 -7.510 1.00 46.28 96 SER A N 1
ATOM 771 C CA . SER A 1 96 ? -58.750 25.003 -7.809 1.00 46.28 96 SER A CA 1
ATOM 772 C C . SER A 1 96 ? -59.567 25.968 -8.681 1.00 46.28 96 SER A C 1
ATOM 774 O O . SER A 1 96 ? -59.470 27.180 -8.488 1.00 46.28 96 SER A O 1
ATOM 776 N N . GLY A 1 97 ? -60.436 25.439 -9.552 1.00 37.72 97 GLY A N 1
ATOM 777 C CA . GLY A 1 97 ? -61.577 26.191 -10.091 1.00 37.72 97 GLY A CA 1
ATOM 778 C C . GLY A 1 97 ? -62.124 25.704 -11.439 1.00 37.72 97 GLY A C 1
ATOM 779 O O . GLY A 1 97 ? -61.519 25.983 -12.464 1.00 37.72 97 GLY A O 1
ATOM 780 N N . THR A 1 98 ? -63.266 25.000 -11.391 1.00 37.22 98 THR A N 1
ATOM 781 C CA . THR A 1 98 ? -64.541 25.268 -12.115 1.00 37.22 98 THR A CA 1
ATOM 782 C C . THR A 1 98 ? -64.418 25.888 -13.523 1.00 37.22 98 THR A C 1
ATOM 784 O O . THR A 1 98 ? -63.895 26.990 -13.650 1.00 37.22 98 THR A O 1
ATOM 787 N N . ILE A 1 99 ? -64.894 25.284 -14.621 1.00 41.72 99 ILE A N 1
ATOM 788 C CA . ILE A 1 99 ? -66.269 24.881 -15.013 1.00 41.72 99 ILE A CA 1
ATOM 789 C C . ILE A 1 99 ? -66.178 23.715 -16.008 1.00 41.72 99 ILE A C 1
ATOM 791 O O . ILE A 1 99 ? -65.261 23.758 -16.858 1.00 41.72 99 ILE A O 1
#

InterPro domains:
  IPR043128 Reverse transcriptase/Diguanylate cyclase domain [G3DSA:3.30.70.270] (3-58)
  IPR043502 DNA/RNA polymerase superfamily [SSF56672] (5-54)

Organism: Mucuna pruriens (NCBI:txid157652)

Secondary structure (DSSP, 8-state):
--GGGGGGG-EE-SSSEE--SS--TTSTTHHHHHHHHHHHHHTTTHHHHHHHHHHHHHHHHHHHHHHHHHH-TTS-TTSTTTTTS--------------

pLDDT: mean 73.48, std 15.34, range [37.22, 90.44]

Sequence (99 aa):
MYLLDANKTAFMANGPTYYYQYMSFGLKNVGATYQRLMDKVFTNHISNNLKVYMVLRRDLRQKYDMRLNLDNPNQPPHLLGAAKSQAGQKDDGPISGTI

Radius of gyration: 28.71 Å; chains: 1; bounding box: 90×52×44 Å

Foldseek 3Di:
DPQVCQVVQWDDDPPDIDTDSDDDPPDPCVVVVVVVVCCVVCVVPCVVVVVVVVVVVVVVVVVVLVVVCVVPVPDDSPPVVPVPPDDPDDDPDDDDDDD